Protein 4RQA (pdb70)

Structure (mmCIF, N/CA/C/O backbone):
data_4RQA
#
_entry.id   4RQA
#
_cell.length_a   66.158
_cell.length_b   71.919
_cell.length_c   103.036
_cell.angle_alpha   90.000
_cell.angle_beta   90.000
_cell.angle_gamma   90.000
#
_symmetry.space_group_name_H-M   'I 2 2 2'
#
loop_
_entity.id
_entity.type
_entity.pdbx_description
1 polymer 'Hypoxanthine phosphoribosyltransferase'
2 non-polymer GLYCEROL
3 non-polymer 'SODIUM ION'
4 non-polymer 'ACETATE ION'
5 non-polymer 'CHLORIDE ION'
6 water water
#
loop_
_atom_site.group_PDB
_atom_site.id
_atom_site.type_symbol
_atom_site.label_atom_id
_atom_site.label_alt_id
_atom_site.label_comp_id
_atom_site.label_asym_id
_atom_site.label_entity_id
_atom_site.label_seq_id
_atom_site.pdbx_PDB_ins_code
_atom_site.Cartn_x
_atom_site.Cartn_y
_atom_site.Cartn_z
_atom_site.occupancy
_atom_site.B_iso_or_equiv
_atom_site.auth_seq_id
_atom_site.auth_comp_id
_atom_site.auth_asym_id
_atom_site.auth_atom_id
_atom_site.pdbx_PDB_model_num
ATOM 9 N N . ASN A 1 5 ? 9.554 45.790 26.258 1.00 51.54 4 ASN A N 1
ATOM 10 C CA . ASN A 1 5 ? 9.832 46.479 27.513 1.00 51.54 4 ASN A CA 1
ATOM 11 C C . ASN A 1 5 ? 11.054 47.393 27.459 1.00 40.05 4 ASN A C 1
ATOM 12 O O . ASN A 1 5 ? 12.039 47.115 26.715 1.00 52.80 4 ASN A O 1
ATOM 17 N N . SER A 1 6 ? 11.009 48.489 28.211 0.50 26.84 5 SER A N 1
ATOM 18 C CA . SER A 1 6 ? 12.204 49.336 28.296 0.50 23.28 5 SER A CA 1
ATOM 19 C C . SER A 1 6 ? 13.354 48.590 28.870 0.50 28.60 5 SER A C 1
ATOM 20 O O . SER A 1 6 ? 14.507 48.831 28.439 0.50 29.86 5 SER A O 1
ATOM 23 N N . VAL A 1 7 ? 13.059 47.745 29.862 0.50 29.40 6 VAL A N 1
ATOM 24 C CA . VAL A 1 7 ? 14.055 46.879 30.501 0.50 30.74 6 VAL A CA 1
ATOM 25 C C . VAL A 1 7 ? 14.026 45.490 29.870 0.50 30.68 6 VAL A C 1
ATOM 26 O O . VAL A 1 7 ? 12.976 44.847 29.756 0.50 38.99 6 VAL A O 1
ATOM 38 N N . HIS A 1 9 ? 15.520 42.331 30.204 1.00 54.81 8 HIS A N 1
ATOM 39 C CA . HIS A 1 9 ? 15.128 41.164 31.062 1.00 44.82 8 HIS A CA 1
ATOM 40 C C . HIS A 1 9 ? 13.655 41.046 31.333 1.00 40.72 8 HIS A C 1
ATOM 41 O O . HIS A 1 9 ? 13.181 39.954 31.506 1.00 36.14 8 HIS A O 1
ATOM 48 N N . ASN A 1 10 ? 12.924 42.160 31.224 1.00 44.42 9 ASN A N 1
ATOM 49 C CA . ASN A 1 10 ? 11.482 42.153 31.320 1.00 49.02 9 ASN A CA 1
ATOM 50 C C . ASN A 1 10 ? 10.799 41.586 30.114 1.00 39.54 9 ASN A C 1
ATOM 51 O O . ASN A 1 10 ? 9.632 41.201 30.184 1.00 39.94 9 ASN A O 1
ATOM 56 N N . ASP A 1 11 ? 11.585 41.441 29.018 1.00 40.91 10 ASP A N 1
ATOM 57 C CA . ASP A 1 11 ? 11.085 40.734 27.868 1.00 43.70 10 ASP A CA 1
ATOM 58 C C . ASP A 1 11 ? 11.052 39.231 28.050 1.00 35.45 10 ASP A C 1
ATOM 59 O O . ASP A 1 11 ? 10.352 38.557 27.304 1.00 36.83 10 ASP A O 1
ATOM 64 N N . LEU A 1 12 ? 11.763 38.684 29.050 1.00 36.15 11 LEU A N 1
ATOM 65 C CA . LEU A 1 12 ? 11.819 37.239 29.214 1.00 27.55 11 LEU A CA 1
ATOM 66 C C . LEU A 1 12 ? 10.693 36.696 30.139 1.00 25.51 11 LEU A C 1
ATOM 67 O O . LEU A 1 12 ? 10.437 37.182 31.264 1.00 33.90 11 LEU A O 1
ATOM 72 N N . LYS A 1 13 ? 10.190 35.577 29.702 1.00 29.49 12 LYS A N 1
ATOM 73 C CA . LYS A 1 13 ? 9.230 34.834 30.459 1.00 34.28 12 LYS A CA 1
ATOM 74 C C . LYS A 1 13 ? 9.933 33.973 31.525 1.00 27.74 12 LYS A C 1
ATOM 75 O O . LYS A 1 13 ? 9.517 33.945 32.679 1.00 34.36 12 LYS A O 1
ATOM 81 N N . GLU A 1 14 ? 11.014 33.296 31.122 1.00 27.14 13 GLU A N 1
ATOM 82 C CA . GLU A 1 14 ? 11.742 32.401 31.974 1.00 28.18 13 GLU A CA 1
ATOM 83 C C . GLU A 1 14 ? 13.209 32.458 31.554 1.00 25.60 13 GLU A C 1
ATOM 84 O O . GLU A 1 14 ? 13.522 32.522 30.360 1.00 29.76 13 GLU A O 1
ATOM 90 N N . VAL A 1 15 ? 14.099 32.409 32.546 1.00 25.82 14 VAL A N 1
ATOM 91 C CA . VAL A 1 15 ? 15.537 32.218 32.280 1.00 24.33 14 VAL A CA 1
ATOM 92 C C . VAL A 1 15 ? 15.834 30.712 32.424 1.00 25.25 14 VAL A C 1
ATOM 93 O O . VAL A 1 15 ? 15.591 30.135 33.471 1.00 30.34 14 VAL A O 1
ATOM 97 N N . LEU A 1 16 ? 16.327 30.107 31.338 1.00 24.76 15 LEU A N 1
ATOM 98 C CA . LEU A 1 16 ? 16.657 28.672 31.250 1.00 24.83 15 LEU A CA 1
ATOM 99 C C . LEU A 1 16 ? 18.083 28.434 31.760 1.00 23.57 15 LEU A C 1
ATOM 100 O O . LEU A 1 16 ? 18.294 27.445 32.487 1.00 29.47 15 LEU A O 1
ATOM 105 N N . LEU A 1 17 ? 18.972 29.341 31.388 1.00 24.63 16 LEU A N 1
ATOM 106 C CA . LEU A 1 17 ? 20.362 29.275 31.849 1.00 25.70 16 LEU A CA 1
ATOM 107 C C . LEU A 1 17 ? 20.825 30.653 32.216 1.00 24.51 16 LEU A C 1
ATOM 108 O O . LEU A 1 17 ? 20.828 31.566 31.396 1.00 25.69 16 LEU A O 1
ATOM 113 N N . THR A 1 18 ? 21.222 30.803 33.481 1.00 26.22 17 THR A N 1
ATOM 114 C CA . THR A 1 18 ? 21.787 32.062 33.909 1.00 25.71 17 THR A CA 1
ATOM 115 C C . THR A 1 18 ? 23.239 32.201 33.374 1.00 23.61 17 THR A C 1
ATOM 116 O O . THR A 1 18 ? 23.822 31.235 32.871 1.00 22.70 17 THR A O 1
ATOM 120 N N . GLU A 1 19 ? 23.773 33.407 33.491 1.00 22.33 18 GLU A N 1
ATOM 121 C CA . GLU A 1 19 ? 25.184 33.604 33.140 1.00 23.62 18 GLU A CA 1
ATOM 122 C C . GLU A 1 19 ? 26.113 32.624 33.921 1.00 20.55 18 GLU A C 1
ATOM 123 O O . GLU A 1 19 ? 26.991 31.957 33.359 1.00 23.19 18 GLU A O 1
ATOM 129 N N . GLU A 1 20 ? 25.883 32.515 35.223 1.00 25.13 19 GLU A N 1
ATOM 130 C CA . GLU A 1 20 ? 26.639 31.564 36.068 1.00 26.05 19 GLU A CA 1
ATOM 131 C C . GLU A 1 20 ? 26.510 30.135 35.501 1.00 22.20 19 GLU A C 1
ATOM 132 O O . GLU A 1 20 ? 27.511 29.392 35.438 1.00 25.35 19 GLU A O 1
ATOM 138 N N . ASP A 1 21 ? 25.286 29.706 35.142 1.00 23.80 20 ASP A N 1
ATOM 139 C CA . ASP A 1 21 ? 25.088 28.383 34.591 1.00 24.61 20 ASP A CA 1
ATOM 140 C C . ASP A 1 21 ? 25.976 28.187 33.299 1.00 21.85 20 ASP A C 1
ATOM 141 O O . ASP A 1 21 ? 26.548 27.121 33.066 1.00 23.98 20 ASP A O 1
ATOM 146 N N . ILE A 1 22 ? 25.932 29.170 32.415 1.00 21.82 21 ILE A N 1
ATOM 147 C CA . ILE A 1 22 ? 26.648 29.096 31.112 1.00 20.33 21 ILE A CA 1
ATOM 148 C C . ILE A 1 22 ? 28.132 29.063 31.387 1.00 21.16 21 ILE A C 1
ATOM 149 O O . ILE A 1 22 ? 28.842 28.293 30.792 1.00 21.44 21 ILE A O 1
ATOM 154 N N . GLN A 1 23 ? 28.585 29.907 32.291 1.00 21.27 22 GLN A N 1
ATOM 155 C CA . GLN A 1 23 ? 30.037 29.930 32.599 1.00 21.90 22 GLN A CA 1
ATOM 156 C C . GLN A 1 23 ? 30.497 28.613 33.210 1.00 20.49 22 GLN A C 1
ATOM 157 O O . GLN A 1 23 ? 31.620 28.168 32.986 1.00 23.33 22 GLN A O 1
ATOM 163 N N . ASN A 1 24 ? 29.660 27.991 34.082 1.00 23.05 23 ASN A N 1
ATOM 164 C CA . ASN A 1 24 ? 29.944 26.684 34.631 1.00 26.43 23 ASN A CA 1
ATOM 165 C C . ASN A 1 24 ? 30.037 25.625 33.523 1.00 22.61 23 ASN A C 1
ATOM 166 O O . ASN A 1 24 ? 30.942 24.773 33.559 1.00 23.84 23 ASN A O 1
ATOM 171 N N . ILE A 1 25 ? 29.106 25.649 32.555 1.00 21.59 24 ILE A N 1
ATOM 172 C CA . ILE A 1 25 ? 29.171 24.750 31.445 1.00 23.93 24 ILE A CA 1
ATOM 173 C C . ILE A 1 25 ? 30.487 24.975 30.658 1.00 22.21 24 ILE A C 1
ATOM 174 O O . ILE A 1 25 ? 31.123 23.977 30.277 1.00 21.92 24 ILE A O 1
ATOM 179 N N . CYS A 1 26 ? 30.892 26.235 30.450 1.00 21.24 25 CYS A N 1
ATOM 180 C CA . CYS A 1 26 ? 32.122 26.481 29.704 1.00 20.83 25 CYS A CA 1
ATOM 181 C C . CYS A 1 26 ? 33.275 25.899 30.439 1.00 21.14 25 CYS A C 1
ATOM 182 O O . CYS A 1 26 ? 34.245 25.373 29.815 1.00 21.91 25 CYS A O 1
ATOM 185 N N . LYS A 1 27 ? 33.291 26.084 31.768 1.00 20.81 26 LYS A N 1
ATOM 186 C CA . LYS A 1 27 ? 34.424 25.536 32.547 1.00 22.61 26 LYS A CA 1
ATOM 187 C C . LYS A 1 27 ? 34.491 24.041 32.497 1.00 22.42 26 LYS A C 1
ATOM 188 O O . LYS A 1 27 ? 35.582 23.442 32.378 1.00 24.04 26 LYS A O 1
ATOM 194 N N . GLU A 1 28 ? 33.353 23.361 32.644 1.00 24.01 27 GLU A N 1
ATOM 195 C CA . GLU A 1 28 ? 33.283 21.905 32.633 1.00 24.61 27 GLU A CA 1
ATOM 196 C C . GLU A 1 28 ? 33.610 21.356 31.248 1.00 24.59 27 GLU A C 1
ATOM 197 O O . GLU A 1 28 ? 34.488 20.408 31.123 1.00 25.64 27 GLU A O 1
ATOM 203 N N . LEU A 1 29 ? 33.005 21.904 30.190 1.00 23.78 28 LEU A N 1
ATOM 204 C CA . LEU A 1 29 ? 33.342 21.419 28.838 1.00 23.53 28 LEU A CA 1
ATOM 205 C C . LEU A 1 29 ? 34.823 21.740 28.520 1.00 19.62 28 LEU A C 1
ATOM 206 O O . LEU A 1 29 ? 35.504 20.933 27.927 1.00 20.68 28 LEU A O 1
ATOM 211 N N . GLY A 1 30 ? 35.273 22.931 28.914 1.00 19.84 29 GLY A N 1
ATOM 212 C CA . GLY A 1 30 ? 36.658 23.366 28.668 1.00 20.29 29 GLY A CA 1
ATOM 213 C C . GLY A 1 30 ? 37.652 22.400 29.329 1.00 21.25 29 GLY A C 1
ATOM 214 O O . GLY A 1 30 ? 38.663 22.027 28.705 1.00 21.73 29 GLY A O 1
ATOM 215 N N . ALA A 1 31 ? 37.392 21.979 30.571 1.00 22.80 30 ALA A N 1
ATOM 216 C CA . ALA A 1 31 ? 38.259 21.005 31.181 1.00 24.63 30 ALA A CA 1
ATOM 217 C C . ALA A 1 31 ? 38.314 19.688 30.439 1.00 23.50 30 ALA A C 1
ATOM 218 O O . ALA A 1 31 ? 39.409 19.077 30.291 1.00 24.52 30 ALA A O 1
ATOM 220 N N . GLN A 1 32 ? 37.170 19.184 30.009 1.00 22.44 31 GLN A N 1
ATOM 221 C CA . GLN A 1 32 ? 37.124 17.969 29.208 1.00 22.80 31 GLN A CA 1
ATOM 222 C C . GLN A 1 32 ? 37.858 18.102 27.871 1.00 21.46 31 GLN A C 1
ATOM 223 O O . GLN A 1 32 ? 38.629 17.206 27.463 1.00 23.35 31 GLN A O 1
ATOM 229 N N . LEU A 1 33 ? 37.631 19.251 27.210 1.00 22.68 32 LEU A N 1
ATOM 230 C CA . LEU A 1 33 ? 38.243 19.489 25.914 1.00 22.91 32 LEU A CA 1
ATOM 231 C C . LEU A 1 33 ? 39.786 19.585 26.095 1.00 21.12 32 LEU A C 1
ATOM 232 O O . LEU A 1 33 ? 40.525 19.194 25.193 1.00 21.46 32 LEU A O 1
ATOM 237 N N . THR A 1 34 ? 40.193 20.186 27.191 1.00 20.72 33 THR A N 1
ATOM 238 C CA . THR A 1 34 ? 41.627 20.281 27.525 1.00 20.10 33 THR A CA 1
ATOM 239 C C . THR A 1 34 ? 42.186 18.870 27.610 1.00 23.28 33 THR A C 1
ATOM 240 O O . THR A 1 34 ? 43.271 18.557 27.007 1.00 22.58 33 THR A O 1
ATOM 244 N N . LYS A 1 35 ? 41.505 17.994 28.328 1.00 22.28 34 LYS A N 1
ATOM 245 C CA . LYS A 1 35 ? 41.952 16.617 28.398 1.00 22.48 34 LYS A CA 1
ATOM 246 C C . LYS A 1 35 ? 42.078 15.955 27.015 1.00 22.64 34 LYS A C 1
ATOM 247 O O . LYS A 1 35 ? 43.092 15.241 26.709 1.00 24.99 34 LYS A O 1
ATOM 253 N N . ASP A 1 36 ? 41.029 16.122 26.205 1.00 23.30 35 ASP A N 1
ATOM 254 C CA . ASP A 1 36 ? 40.959 15.378 24.994 1.00 24.28 35 ASP A CA 1
ATOM 255 C C . ASP A 1 36 ? 41.906 15.892 23.887 1.00 22.72 35 ASP A C 1
ATOM 256 O O . ASP A 1 36 ? 42.318 15.104 22.991 1.00 24.75 35 ASP A O 1
ATOM 261 N N . TYR A 1 37 ? 42.245 17.187 23.925 1.00 21.03 36 TYR A N 1
ATOM 262 C CA . TYR A 1 37 ? 42.964 17.817 22.799 1.00 22.10 36 TYR A CA 1
ATOM 263 C C . TYR A 1 37 ? 44.376 18.312 23.238 1.00 21.14 36 TYR A C 1
ATOM 264 O O . TYR A 1 37 ? 45.135 18.874 22.407 1.00 22.46 36 TYR A O 1
ATOM 273 N N . GLN A 1 38 ? 44.731 18.056 24.490 1.00 21.92 37 GLN A N 1
ATOM 274 C CA . GLN A 1 38 ? 46.056 18.489 24.928 1.00 22.77 37 GLN A CA 1
ATOM 275 C C . GLN A 1 38 ? 47.178 17.916 24.056 1.00 22.54 37 GLN A C 1
ATOM 276 O O . GLN A 1 38 ? 47.226 16.729 23.782 1.00 23.00 37 GLN A O 1
ATOM 282 N N . GLY A 1 39 ? 47.997 18.851 23.593 1.00 23.49 38 GLY A N 1
ATOM 283 C CA . GLY A 1 39 ? 49.118 18.526 22.747 1.00 25.61 38 GLY A CA 1
ATOM 284 C C . GLY A 1 39 ? 48.796 18.372 21.269 1.00 22.40 38 GLY A C 1
ATOM 285 O O . GLY A 1 39 ? 49.730 18.205 20.458 1.00 31.22 38 GLY A O 1
ATOM 286 N N . LYS A 1 40 ? 47.486 18.408 20.907 1.00 23.63 39 LYS A N 1
ATOM 287 C CA . LYS A 1 40 ? 47.041 18.199 19.510 1.00 22.34 39 LYS A CA 1
ATOM 288 C C . LYS A 1 40 ? 46.938 19.536 18.791 1.00 22.82 39 LYS A C 1
ATOM 289 O O . LYS A 1 40 ? 46.756 20.583 19.427 1.00 22.52 39 LYS A O 1
ATOM 295 N N . PRO A 1 41 ? 47.003 19.510 17.445 1.00 22.87 40 PRO A N 1
ATOM 296 C CA . PRO A 1 41 ? 46.892 20.724 16.593 1.00 23.04 40 PRO A CA 1
ATOM 297 C C . PRO A 1 41 ? 45.382 21.067 16.456 1.00 24.04 40 PRO A C 1
ATOM 298 O O . PRO A 1 41 ? 44.787 20.893 15.388 1.00 23.47 40 PRO A O 1
ATOM 302 N N . LEU A 1 42 ? 44.853 21.650 17.509 1.00 19.72 41 LEU A N 1
ATOM 303 C CA . LEU A 1 42 ? 43.398 21.928 17.621 1.00 20.12 41 LEU A CA 1
ATOM 304 C C . LEU A 1 42 ? 43.114 23.258 16.904 1.00 20.71 41 LEU A C 1
ATOM 305 O O . LEU A 1 42 ? 43.749 24.286 17.152 1.00 20.04 41 LEU A O 1
ATOM 310 N N . VAL A 1 43 ? 42.086 23.208 16.043 1.00 20.32 42 VAL A N 1
ATOM 311 C CA . VAL A 1 43 ? 41.467 24.366 15.432 1.00 20.67 42 VAL A CA 1
ATOM 312 C C . VAL A 1 43 ? 39.999 24.397 15.856 1.00 18.75 42 VAL A C 1
ATOM 313 O O . VAL A 1 43 ? 39.290 23.418 15.629 1.00 20.88 42 VAL A O 1
ATOM 317 N N . CYS A 1 44 ? 39.613 25.503 16.483 1.00 18.52 43 CYS A N 1
ATOM 318 C CA . CYS A 1 44 ? 38.215 25.715 16.846 1.00 17.65 43 CYS A CA 1
ATOM 319 C C . CYS A 1 44 ? 37.549 26.600 15.794 1.00 18.85 43 CYS A C 1
ATOM 320 O O . CYS A 1 44 ? 37.978 27.686 15.538 1.00 19.23 43 CYS A O 1
ATOM 323 N N . VAL A 1 45 ? 36.428 26.057 15.251 1.00 18.29 44 VAL A N 1
ATOM 324 C CA . VAL A 1 45 ? 35.752 26.719 14.156 1.00 18.21 44 VAL A CA 1
ATOM 325 C C . VAL A 1 45 ? 34.3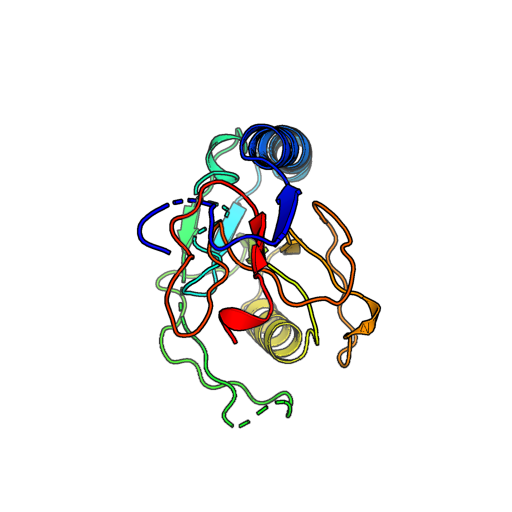52 27.134 14.594 1.00 18.99 44 VAL A C 1
ATOM 326 O O . VAL A 1 45 ? 33.573 26.273 15.065 1.00 20.20 44 VAL A O 1
ATOM 330 N N . GLY A 1 46 ? 34.065 28.422 14.453 1.00 19.59 45 GLY A N 1
ATOM 331 C CA . GLY A 1 46 ? 32.707 28.880 14.723 1.00 18.66 45 GLY A CA 1
ATOM 332 C C . GLY A 1 46 ? 31.941 29.178 13.444 1.00 19.85 45 GLY A C 1
ATOM 333 O O . GLY A 1 46 ? 32.463 29.782 12.529 1.00 22.61 45 GLY A O 1
ATOM 334 N N . ILE A 1 47 ? 30.646 28.919 13.474 1.00 23.19 46 ILE A N 1
ATOM 335 C CA . ILE A 1 47 ? 29.787 29.285 12.349 1.00 27.52 46 ILE A CA 1
ATOM 336 C C . ILE A 1 47 ? 29.069 30.560 12.751 1.00 21.03 46 ILE A C 1
ATOM 337 O O . ILE A 1 47 ? 28.361 30.599 13.803 1.00 23.78 46 ILE A O 1
ATOM 342 N N . LEU A 1 48 ? 29.228 31.594 11.979 1.00 22.63 47 LEU A N 1
ATOM 343 C CA . LEU A 1 48 ? 28.720 32.892 12.304 1.00 21.87 47 LEU A CA 1
ATOM 344 C C . LEU A 1 48 ? 27.194 32.876 12.165 1.00 20.18 47 LEU A C 1
ATOM 345 O O . LEU A 1 48 ? 26.667 32.095 11.358 1.00 24.09 47 LEU A O 1
ATOM 350 N N . LYS A 1 49 ? 26.483 33.733 12.911 1.00 21.45 48 LYS A N 1
ATOM 351 C CA . LYS A 1 49 ? 26.970 34.705 13.835 1.00 21.08 48 LYS A CA 1
ATOM 352 C C . LYS A 1 49 ? 26.935 34.247 15.272 1.00 20.80 48 LYS A C 1
ATOM 353 O O . LYS A 1 49 ? 27.828 34.617 16.084 1.00 22.87 48 LYS A O 1
ATOM 359 N N . GLY A 1 50 ? 25.923 33.503 15.640 1.00 23.19 49 GLY A N 1
ATOM 360 C CA . GLY A 1 50 ? 25.584 33.369 17.085 1.00 26.55 49 GLY A CA 1
ATOM 361 C C . GLY A 1 50 ? 26.585 32.547 17.856 1.00 23.85 49 GLY A C 1
ATOM 362 O O . GLY A 1 50 ? 26.770 32.75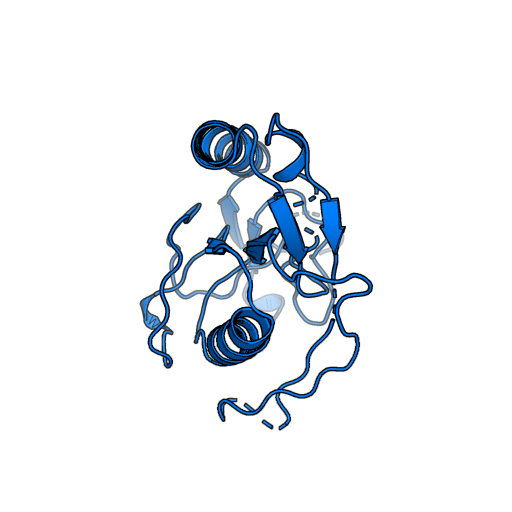7 19.065 1.00 25.27 49 GLY A O 1
ATOM 363 N N . SER A 1 51 ? 27.227 31.601 17.164 1.00 22.39 50 SER A N 1
ATOM 364 C CA . SER A 1 51 ? 28.152 30.741 17.890 1.00 22.39 50 SER A CA 1
ATOM 365 C C . SER A 1 51 ? 29.385 31.474 18.439 1.00 18.69 50 SER A C 1
ATOM 366 O O . SER A 1 51 ? 30.056 30.876 19.333 1.00 19.91 50 SER A O 1
ATOM 369 N N . ALA A 1 52 ? 29.663 32.689 17.992 1.00 18.07 51 ALA A N 1
ATOM 370 C CA . ALA A 1 52 ? 30.833 33.421 18.471 1.00 18.47 51 ALA A CA 1
ATOM 371 C C . ALA A 1 52 ? 30.784 33.696 19.949 1.00 20.20 51 ALA A C 1
ATOM 372 O O . ALA A 1 52 ? 31.831 33.691 20.580 1.00 21.95 51 ALA A O 1
ATOM 387 N N . PHE A 1 54 ? 29.368 31.891 22.560 1.00 17.35 53 PHE A N 1
ATOM 388 C CA . PHE A 1 54 ? 29.764 30.641 23.219 1.00 16.97 53 PHE A CA 1
ATOM 389 C C . PHE A 1 54 ? 31.240 30.308 22.944 1.00 16.60 53 PHE A C 1
ATOM 390 O O . PHE A 1 54 ? 31.968 29.963 23.881 1.00 18.16 53 PHE A O 1
ATOM 406 N N . SER A 1 56 ? 33.806 32.044 22.216 1.00 17.21 55 SER A N 1
ATOM 407 C CA A SER A 1 56 ? 34.728 32.976 22.882 0.80 17.28 55 SER A CA 1
ATOM 408 C CA B SER A 1 56 ? 34.716 32.998 22.884 0.20 16.96 55 SER A CA 1
ATOM 409 C C . SER A 1 56 ? 34.902 32.609 24.340 1.00 18.66 55 SER A C 1
ATOM 410 O O . SER A 1 56 ? 36.021 32.607 24.854 1.00 21.23 55 SER A O 1
ATOM 415 N N . ASP A 1 57 ? 33.818 32.244 25.026 1.00 18.75 56 ASP A N 1
ATOM 416 C CA . ASP A 1 57 ? 33.900 31.880 26.420 1.00 17.97 56 ASP A CA 1
ATOM 417 C C . ASP A 1 57 ? 34.480 30.454 26.627 1.00 17.59 56 ASP A C 1
ATOM 418 O O . ASP A 1 57 ? 35.089 30.153 27.642 1.00 21.78 56 ASP A O 1
ATOM 423 N N . LEU A 1 58 ? 34.161 29.563 25.691 1.00 17.27 57 LEU A N 1
ATOM 424 C CA . LEU A 1 58 ? 34.621 28.204 25.757 1.00 18.44 57 LEU A CA 1
ATOM 425 C C . LEU A 1 58 ? 36.144 28.166 25.590 1.00 17.90 57 LEU A C 1
ATOM 426 O O . LEU A 1 58 ? 36.804 27.448 26.359 1.00 18.73 57 LEU A O 1
ATOM 431 N N . ILE A 1 59 ? 36.685 28.865 24.633 1.00 17.68 58 ILE A N 1
ATOM 432 C CA . ILE A 1 59 ? 38.139 28.731 24.374 1.00 18.27 58 ILE A CA 1
ATOM 433 C C . ILE A 1 59 ? 38.948 29.279 25.511 1.00 19.73 58 ILE A C 1
ATOM 434 O O . ILE A 1 59 ? 40.107 28.824 25.733 1.00 18.55 58 ILE A O 1
ATOM 439 N N . LYS A 1 60 ? 38.391 30.183 26.307 1.00 18.60 59 LYS A N 1
ATOM 440 C CA . LYS A 1 60 ? 39.077 30.662 27.532 1.00 18.77 59 LYS A CA 1
ATOM 441 C C . LYS A 1 60 ? 39.468 29.524 28.446 1.00 19.38 59 LYS A C 1
ATOM 442 O O . LYS A 1 60 ? 40.414 29.654 29.243 1.00 21.78 59 LYS A O 1
ATOM 448 N N . ARG A 1 61 ? 38.664 28.462 28.398 1.00 19.10 60 ARG A N 1
ATOM 449 C CA . ARG A 1 61 ? 38.788 27.376 29.323 1.00 19.91 60 ARG A CA 1
ATOM 450 C C . ARG A 1 61 ? 39.422 26.134 28.685 1.00 20.63 60 ARG A C 1
ATOM 451 O O . ARG A 1 61 ? 39.418 25.053 29.285 1.00 21.41 60 ARG A O 1
ATOM 459 N N . ILE A 1 62 ? 39.880 26.268 27.417 1.00 20.08 61 ILE A N 1
ATOM 460 C CA . ILE A 1 62 ? 40.586 25.157 26.796 1.00 18.66 61 ILE A CA 1
ATOM 461 C C . ILE A 1 62 ? 42.097 25.482 26.979 1.00 19.60 61 ILE A C 1
ATOM 462 O O . ILE A 1 62 ? 42.616 26.432 26.392 1.00 20.29 61 ILE A O 1
ATOM 467 N N . ASP A 1 63 ? 42.725 24.748 27.880 1.00 21.38 62 ASP A N 1
ATOM 468 C CA . ASP A 1 63 ? 44.071 25.079 28.341 1.00 21.57 62 ASP A CA 1
ATOM 469 C C . ASP A 1 63 ? 45.138 24.308 27.612 1.00 22.08 62 ASP A C 1
ATOM 470 O O . ASP A 1 63 ? 45.922 23.605 28.213 1.00 27.01 62 ASP A O 1
ATOM 475 N N . THR A 1 64 ? 45.113 24.468 26.301 1.00 21.93 63 THR A N 1
ATOM 476 C CA . THR A 1 64 ? 46.074 23.884 25.386 1.00 23.60 63 THR A CA 1
ATOM 477 C C . THR A 1 64 ? 46.138 24.810 24.195 1.00 23.18 63 THR A C 1
ATOM 478 O O . THR A 1 64 ? 45.228 25.611 23.943 1.00 25.40 63 THR A O 1
ATOM 482 N N . HIS A 1 65 ? 47.207 24.689 23.419 1.00 23.15 64 HIS 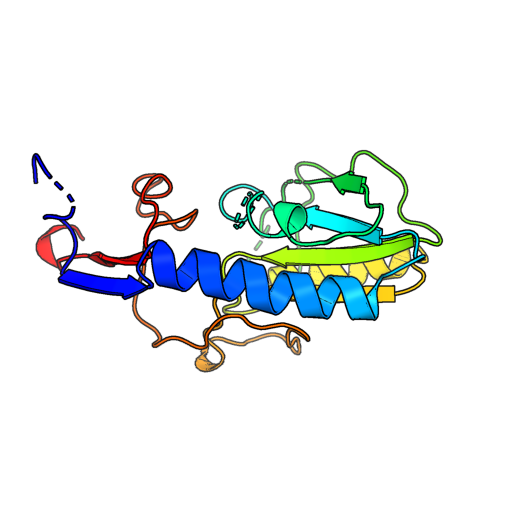A N 1
ATOM 483 C CA . HIS A 1 65 ? 47.316 25.562 22.252 1.00 23.27 64 HIS A CA 1
ATOM 484 C C . HIS A 1 65 ? 46.276 25.243 21.211 1.00 24.02 64 HIS A C 1
ATOM 485 O O . HIS A 1 65 ? 45.965 24.083 20.978 1.00 26.44 64 HIS A O 1
ATOM 492 N N . LEU A 1 66 ? 45.704 26.296 20.670 1.00 19.46 65 LEU A N 1
ATOM 493 C CA . LEU A 1 66 ? 44.711 26.137 19.615 1.00 19.37 65 LEU A CA 1
ATOM 494 C C . LEU A 1 66 ? 44.713 27.335 18.740 1.00 20.50 65 LEU A C 1
ATOM 495 O O . LEU A 1 66 ? 45.120 28.397 19.207 1.00 19.06 65 LEU A O 1
ATOM 500 N N . SER A 1 67 ? 44.226 27.171 17.476 1.00 18.95 66 SER A N 1
ATOM 501 C CA . SER A 1 67 ? 43.908 28.327 16.656 1.00 19.19 66 SER A CA 1
ATOM 502 C C . SER A 1 67 ? 42.377 28.417 16.496 1.00 16.96 66 SER A C 1
ATOM 503 O O . SER A 1 67 ? 41.696 27.433 16.745 1.00 18.52 66 SER A O 1
ATOM 506 N N . ILE A 1 68 ? 41.929 29.542 15.937 1.00 17.43 67 ILE A N 1
ATOM 507 C CA . ILE A 1 68 ? 40.483 29.716 15.698 1.00 17.73 67 ILE A CA 1
ATOM 508 C C . ILE A 1 68 ? 40.259 30.056 14.209 1.00 17.59 67 ILE A C 1
ATOM 509 O O . ILE A 1 68 ? 41.107 30.620 13.515 1.00 19.70 67 ILE A O 1
ATOM 514 N N . ASP A 1 69 ? 39.020 29.790 13.811 1.00 17.70 68 ASP A N 1
ATOM 515 C CA . ASP A 1 69 ? 38.598 30.224 12.500 1.00 19.52 68 ASP A CA 1
ATOM 516 C C . ASP A 1 69 ? 37.065 30.285 12.478 1.00 20.02 68 ASP A C 1
ATOM 517 O O . ASP A 1 69 ? 36.432 29.854 13.434 1.00 19.75 68 ASP A O 1
ATOM 522 N N . PHE A 1 70 ? 36.547 30.878 11.435 1.00 19.93 69 PHE A N 1
ATOM 523 C CA . PHE A 1 70 ? 35.112 31.129 11.300 1.00 19.81 69 PHE A CA 1
ATOM 524 C C . PHE A 1 70 ? 34.629 30.778 9.915 1.00 21.96 69 PHE A C 1
ATOM 525 O O . PHE A 1 70 ? 35.365 30.959 8.942 1.00 22.54 69 PHE A O 1
ATOM 541 N N . ASP A 1 72 ? 30.924 31.353 7.376 1.00 23.80 71 ASP A N 1
ATOM 542 C CA . ASP A 1 72 ? 29.559 31.899 7.195 1.00 27.48 71 ASP A CA 1
ATOM 543 C C . ASP A 1 72 ? 28.957 31.089 6.080 1.00 28.20 71 ASP A C 1
ATOM 544 O O . ASP A 1 72 ? 29.553 30.969 4.999 1.00 26.73 71 ASP A O 1
ATOM 549 N N . VAL A 1 73 ? 27.817 30.467 6.358 1.00 29.99 72 VAL A N 1
ATOM 550 C CA . VAL A 1 73 ? 27.152 29.624 5.386 1.00 30.41 72 VAL A CA 1
ATOM 551 C C . VAL A 1 73 ? 25.631 29.921 5.340 1.00 39.35 72 VAL A C 1
ATOM 552 O O . VAL A 1 73 ? 25.072 30.350 6.326 1.00 138.71 72 VAL A O 1
ATOM 556 N N . SER A 1 74 ? 25.056 29.677 4.149 1.00 41.86 73 SER A N 1
ATOM 557 C CA . SER A 1 74 ? 23.558 29.798 3.906 1.00 49.60 73 SER A CA 1
ATOM 558 C C . SER A 1 74 ? 23.036 28.508 3.288 1.00 55.32 73 SER A C 1
ATOM 559 O O . SER A 1 74 ? 23.633 27.970 2.381 1.00 38.73 73 SER A O 1
ATOM 562 N N . SER A 1 75 ? 21.911 28.038 3.801 1.00 64.55 74 SER A N 1
ATOM 563 C CA . SER A 1 75 ? 21.106 27.030 3.078 1.00 63.37 74 SER A CA 1
ATOM 564 C C . SER A 1 75 ? 20.696 27.620 1.716 1.00 85.23 74 SER A C 1
ATOM 565 O O . SER A 1 75 ? 20.209 28.792 1.676 1.00 127.15 74 SER A O 1
ATOM 568 N N . TYR A 1 76 ? 20.896 26.867 0.609 1.00 82.77 75 TYR A N 1
ATOM 569 C CA . TYR A 1 76 ? 20.289 27.274 -0.753 1.00 65.49 75 TYR A CA 1
ATOM 570 C C . TYR A 1 76 ? 18.756 27.319 -0.694 1.00 66.20 75 TYR A C 1
ATOM 571 O O . TYR A 1 76 ? 18.124 26.334 -0.282 1.00 96.98 75 TYR A O 1
ATOM 580 N N . SER A 1 82 ? 15.396 22.704 4.710 1.00 98.15 81 SER A N 1
ATOM 581 C CA . SER A 1 82 ? 16.845 22.454 4.637 1.00 62.04 81 SER A CA 1
ATOM 582 C C . SER A 1 82 ? 17.129 21.241 3.745 1.00 55.95 81 SER A C 1
ATOM 583 O O . SER A 1 82 ? 16.613 20.171 3.984 1.00 67.26 81 SER A O 1
ATOM 586 N N . THR A 1 83 ? 18.004 21.381 2.750 1.00 62.77 82 THR A N 1
ATOM 587 C CA . THR A 1 83 ? 18.103 20.352 1.704 1.00 63.39 82 THR A CA 1
ATOM 588 C C . THR A 1 83 ? 19.451 19.601 1.675 1.00 64.98 82 THR A C 1
ATOM 589 O O . THR A 1 83 ? 19.680 18.806 0.747 1.00 86.12 82 THR A O 1
ATOM 593 N N . GLY A 1 84 ? 20.349 19.923 2.623 1.00 54.75 83 GLY A N 1
ATOM 594 C CA . GLY A 1 84 ? 21.692 19.318 2.726 1.00 67.42 83 GLY A CA 1
ATOM 595 C C . GLY A 1 84 ? 22.694 20.139 1.911 1.00 47.96 83 GLY A C 1
ATOM 596 O O . GLY A 1 84 ? 23.926 20.023 2.112 1.00 43.48 83 GLY A O 1
ATOM 597 N N . GLU A 1 85 ? 22.201 20.946 0.962 1.00 36.29 84 GLU A N 1
ATOM 598 C CA . GLU A 1 85 ? 23.119 21.727 0.114 1.00 32.44 84 GLU A CA 1
ATOM 599 C C . GLU A 1 85 ? 23.402 23.092 0.733 1.00 38.59 84 GLU A C 1
ATOM 600 O O . GLU A 1 85 ? 22.496 23.887 0.961 1.00 40.75 84 GLU A O 1
ATOM 606 N N . VAL A 1 86 ? 24.662 23.417 0.953 1.00 35.11 85 VAL A N 1
ATOM 607 C CA . VAL A 1 86 ? 24.992 24.558 1.729 1.00 36.19 85 VAL A CA 1
ATOM 608 C C . VAL A 1 86 ? 25.908 25.477 0.885 1.00 32.50 85 VAL A C 1
ATOM 609 O O . VAL A 1 86 ? 26.958 25.011 0.400 1.00 34.07 85 VAL A O 1
ATOM 613 N N . GLN A 1 87 ? 25.678 26.687 0.798 1.00 27.40 86 GLN A N 1
ATOM 614 C CA . GLN A 1 87 ? 26.466 27.761 0.172 1.00 28.81 86 GLN A CA 1
ATOM 615 C C . GLN A 1 87 ? 27.489 28.390 1.137 1.00 27.67 86 GLN A C 1
ATOM 616 O O . GLN A 1 87 ? 27.155 28.842 2.244 1.00 32.21 86 GLN A O 1
ATOM 622 N N . ILE A 1 88 ? 28.766 28.382 0.706 1.00 24.25 87 ILE A N 1
ATOM 623 C CA A ILE A 1 88 ? 29.855 28.927 1.544 0.60 23.07 87 ILE A CA 1
ATOM 624 C CA B ILE A 1 88 ? 29.869 28.928 1.532 0.40 23.64 87 ILE A CA 1
ATOM 625 C C . ILE A 1 88 ? 30.020 30.411 1.256 1.00 24.87 87 ILE A C 1
ATOM 626 O O . ILE A 1 88 ? 30.483 30.780 0.175 1.00 26.75 87 ILE A O 1
ATOM 635 N N . ILE A 1 89 ? 29.515 31.257 2.172 1.00 27.29 88 ILE A N 1
ATOM 636 C CA . ILE A 1 89 ? 29.627 32.692 2.029 1.00 31.36 88 ILE A CA 1
ATOM 637 C C . ILE A 1 89 ? 31.016 33.148 2.510 1.00 28.41 88 ILE A C 1
ATOM 638 O O . ILE A 1 89 ? 31.607 34.007 1.884 1.00 32.96 88 ILE A O 1
ATOM 643 N N . LYS A 1 90 ? 31.502 32.611 3.615 1.00 25.61 89 LYS A N 1
ATOM 644 C CA . LYS A 1 90 ? 32.923 32.821 4.006 1.00 25.15 89 LYS A CA 1
ATOM 645 C C . LYS A 1 90 ? 33.467 31.477 4.411 1.00 24.71 89 LYS A C 1
ATOM 646 O O . LYS A 1 90 ? 32.948 30.823 5.328 1.00 23.53 89 LYS A O 1
ATOM 652 N N . ASP A 1 91 ? 34.538 31.078 3.711 1.00 21.83 90 ASP A N 1
ATOM 653 C CA . ASP A 1 91 ? 35.211 29.852 4.020 1.00 20.17 90 ASP A CA 1
ATOM 654 C C . ASP A 1 91 ? 36.201 30.100 5.148 1.00 21.71 90 ASP A C 1
ATOM 655 O O . ASP A 1 91 ? 36.501 31.223 5.502 1.00 21.95 90 ASP A O 1
ATOM 660 N N . LEU A 1 92 ? 36.753 28.997 5.652 1.00 20.34 91 LEU A N 1
ATOM 661 C CA . LEU A 1 92 ? 37.878 29.088 6.614 1.00 21.78 91 LEU A CA 1
ATOM 662 C C . LEU A 1 92 ? 39.010 29.898 5.959 1.00 23.62 91 LEU A C 1
ATOM 663 O O . LEU A 1 92 ? 39.246 29.785 4.766 1.00 23.62 91 LEU A O 1
ATOM 668 N N . GLY A 1 93 ? 39.684 30.729 6.758 1.00 25.02 92 GLY A N 1
ATOM 669 C CA . GLY A 1 93 ? 40.797 31.494 6.284 1.00 27.99 92 GLY A CA 1
ATOM 670 C C . GLY A 1 93 ? 42.117 30.739 6.255 1.00 29.25 92 GLY A C 1
ATOM 671 O O . GLY A 1 93 ? 43.123 31.260 5.629 1.00 32.28 92 GLY A O 1
ATOM 672 N N . SER A 1 94 ? 42.162 29.598 6.936 1.00 27.23 93 SER A N 1
ATOM 673 C CA . SER A 1 94 ? 43.392 28.808 7.041 1.00 29.52 93 SER A CA 1
ATOM 674 C C . SER A 1 94 ? 43.130 27.323 6.799 1.00 27.41 93 SER A C 1
ATOM 675 O O . SER A 1 94 ? 42.015 26.860 6.946 1.00 25.57 93 SER A O 1
ATOM 678 N N . SER A 1 95 ? 44.209 26.605 6.436 1.00 28.23 94 SER A N 1
ATOM 679 C CA . SER A 1 95 ? 44.214 25.183 6.125 1.00 27.80 94 SER A CA 1
ATOM 680 C C . SER A 1 95 ? 43.927 24.366 7.374 1.00 24.77 94 SER A C 1
ATOM 681 O O . SER A 1 95 ? 44.255 24.765 8.486 1.00 31.24 94 SER A O 1
ATOM 684 N N . ILE A 1 96 ? 43.162 23.296 7.198 1.00 24.58 95 ILE A N 1
ATOM 685 C CA . ILE A 1 96 ? 42.859 22.344 8.287 1.00 24.64 95 ILE A CA 1
ATOM 686 C C . ILE A 1 96 ? 43.404 20.944 8.041 1.00 25.66 95 ILE A C 1
ATOM 687 O O . ILE A 1 96 ? 43.152 20.027 8.825 1.00 25.69 95 ILE A O 1
ATOM 692 N N . GLU A 1 97 ? 44.135 20.739 6.943 1.00 28.62 96 GLU A N 1
ATOM 693 C CA . GLU A 1 97 ? 44.767 19.445 6.703 1.00 28.05 96 GLU A CA 1
ATOM 694 C C . GLU A 1 97 ? 45.627 19.091 7.905 1.00 30.04 96 GLU A C 1
ATOM 695 O O . GLU A 1 97 ? 46.422 19.911 8.392 1.00 30.56 96 GLU A O 1
ATOM 701 N N . ASN A 1 98 ? 45.485 17.857 8.367 1.00 29.82 97 ASN A N 1
ATOM 702 C CA . ASN A 1 98 ? 46.314 17.387 9.479 1.00 33.30 97 ASN A CA 1
ATOM 703 C C . ASN A 1 98 ? 46.064 18.094 10.786 1.00 31.89 97 ASN A C 1
ATOM 704 O O . ASN A 1 98 ? 46.884 18.047 11.661 1.00 45.25 97 ASN A O 1
ATOM 709 N N . LYS A 1 99 ? 44.900 18.708 10.925 1.00 25.24 98 LYS A N 1
ATOM 710 C CA . LYS A 1 99 ? 44.527 19.395 12.154 1.00 26.49 98 LYS A CA 1
ATOM 711 C C . LYS A 1 99 ? 43.363 18.634 12.817 1.00 24.64 98 LYS A C 1
ATOM 712 O O . LYS A 1 99 ? 42.600 17.917 12.132 1.00 24.83 98 LYS A O 1
ATOM 718 N N . ASP A 1 100 ? 43.260 18.767 14.136 1.00 21.76 99 ASP A N 1
ATOM 719 C CA . ASP A 1 100 ? 42.107 18.277 14.902 1.00 22.89 99 ASP A CA 1
ATOM 720 C C . ASP A 1 100 ? 41.100 19.401 15.034 1.00 21.68 99 ASP A C 1
ATOM 721 O O . ASP A 1 100 ? 41.342 20.368 15.659 1.00 23.09 99 ASP A O 1
ATOM 726 N N . VAL A 1 101 ? 39.963 19.252 14.371 1.00 22.49 100 VAL A N 1
ATOM 727 C CA . VAL A 1 101 ? 38.968 20.355 14.263 1.00 22.35 100 VAL A CA 1
ATOM 728 C C . VAL A 1 101 ? 37.819 20.144 15.217 1.00 20.85 100 VAL A C 1
ATOM 729 O O . VAL A 1 101 ? 37.246 19.047 15.284 1.00 21.40 100 VAL A O 1
ATOM 733 N N . LEU A 1 102 ? 37.476 21.209 15.925 1.00 20.26 101 LEU A N 1
ATOM 734 C CA . LEU A 1 102 ? 36.291 21.224 16.792 1.00 21.35 101 LEU A CA 1
ATOM 735 C C . LEU A 1 102 ? 35.372 22.327 16.246 1.00 20.92 101 LEU A C 1
ATOM 736 O O . LEU A 1 102 ? 35.734 23.499 16.257 1.00 20.91 101 LEU A O 1
ATOM 741 N N . ILE A 1 103 ? 34.151 21.951 15.808 1.00 19.77 102 ILE A N 1
ATOM 742 C CA . ILE A 1 103 ? 33.196 22.961 15.401 1.00 21.08 102 ILE A CA 1
ATOM 743 C C . ILE A 1 103 ? 32.386 23.303 16.672 1.00 21.08 102 ILE A C 1
ATOM 744 O O . ILE A 1 103 ? 31.852 22.412 17.342 1.00 22.58 102 ILE A O 1
ATOM 749 N N . ILE A 1 104 ? 32.258 24.585 16.954 1.00 20.31 103 ILE A N 1
ATOM 750 C CA . ILE A 1 104 ? 31.636 25.070 18.146 1.00 20.21 103 ILE A CA 1
ATOM 751 C C . ILE A 1 104 ? 30.331 25.769 17.743 1.00 23.30 103 ILE A C 1
ATOM 752 O O . ILE A 1 104 ? 30.322 26.734 16.980 1.00 25.04 103 ILE A O 1
ATOM 757 N N . GLU A 1 105 ? 29.203 25.178 18.214 1.00 21.02 104 GLU A N 1
ATOM 758 C CA . GLU A 1 105 ? 27.862 25.635 17.920 1.00 20.91 104 GLU A CA 1
ATOM 759 C C . GLU A 1 105 ? 27.149 26.171 19.137 1.00 20.45 104 GLU A C 1
ATOM 760 O O . GLU A 1 105 ? 27.304 25.673 20.235 1.00 21.08 104 GLU A O 1
ATOM 766 N N . ASP A 1 106 ? 26.290 27.147 18.933 1.00 21.54 105 ASP A N 1
ATOM 767 C CA . ASP A 1 106 ? 25.410 27.586 20.057 1.00 21.08 105 ASP A CA 1
ATOM 768 C C . ASP A 1 106 ? 24.243 26.634 20.238 1.00 21.00 105 ASP A C 1
ATOM 769 O O . ASP A 1 106 ? 23.922 26.328 21.386 1.00 22.67 105 ASP A O 1
ATOM 774 N N . ILE A 1 107 ? 23.671 26.099 19.136 1.00 19.51 106 ILE A N 1
ATOM 775 C CA . ILE A 1 107 ? 22.487 25.206 19.246 1.00 20.82 106 ILE A CA 1
ATOM 776 C C . ILE A 1 107 ? 22.499 24.222 18.092 1.00 22.44 106 ILE A C 1
ATOM 777 O O . ILE A 1 107 ? 22.889 24.616 16.960 1.00 25.94 106 ILE A O 1
ATOM 782 N N . LEU A 1 108 ? 22.106 22.992 18.407 1.00 21.80 107 LEU A N 1
ATOM 783 C CA . LEU A 1 108 ? 21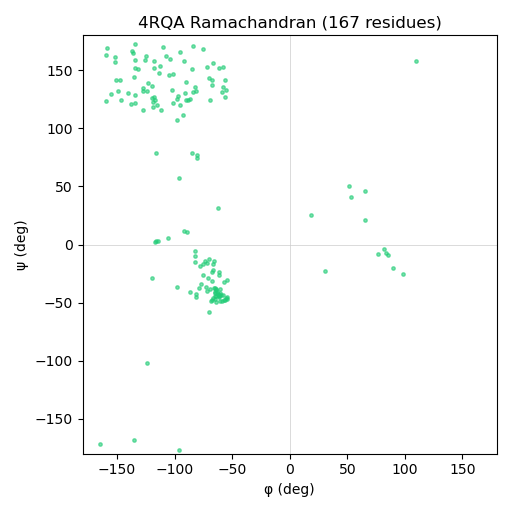.981 21.934 17.412 1.00 21.67 107 LEU A CA 1
ATOM 784 C C . LEU A 1 108 ? 20.500 21.580 17.358 1.00 24.11 107 LEU A C 1
ATOM 785 O O . LEU A 1 108 ? 19.901 21.170 18.357 1.00 22.83 107 LEU A O 1
ATOM 790 N N . GLU A 1 109 ? 19.954 21.750 16.176 1.00 23.47 108 GLU A N 1
ATOM 791 C CA . GLU A 1 109 ? 18.515 21.575 15.954 1.00 25.25 108 GLU A CA 1
ATOM 792 C C . GLU A 1 109 ? 18.321 20.524 14.844 1.00 24.42 108 GLU A C 1
ATOM 793 O O . GLU A 1 109 ? 18.481 19.278 15.088 1.00 25.05 108 GLU A O 1
ATOM 799 N N . THR A 1 110 ? 18.025 20.942 13.616 1.00 27.05 109 THR A N 1
ATOM 800 C CA . THR A 1 110 ? 17.860 19.959 12.588 1.00 28.75 109 THR A CA 1
ATOM 801 C C . THR A 1 110 ? 19.175 19.192 12.209 1.00 27.33 109 THR A C 1
ATOM 802 O O . THR A 1 110 ? 19.123 18.020 11.806 1.00 31.20 109 THR A O 1
ATOM 806 N N . GLY A 1 111 ? 20.332 19.870 12.322 1.00 29.01 110 GLY A N 1
ATOM 807 C CA . GLY A 1 111 ? 21.618 19.232 12.023 1.00 31.13 110 GLY A CA 1
ATOM 808 C C . GLY A 1 111 ? 21.961 19.285 10.537 1.00 31.57 110 GLY A C 1
ATOM 809 O O . GLY A 1 111 ? 23.002 18.843 10.154 1.00 30.95 110 GLY A O 1
ATOM 810 N N . THR A 1 112 ? 21.041 19.697 9.662 1.00 31.43 111 THR A N 1
ATOM 811 C CA . THR A 1 112 ? 21.228 19.486 8.230 1.00 33.31 111 THR A CA 1
ATOM 812 C C . THR A 1 112 ? 22.435 20.269 7.734 1.00 35.50 111 THR A C 1
ATOM 813 O O . THR A 1 112 ? 23.335 19.719 7.035 1.00 34.35 111 THR A O 1
ATOM 817 N N . THR A 1 113 ? 22.471 21.553 8.099 1.00 31.71 112 THR A N 1
ATOM 818 C CA . THR A 1 113 ? 23.563 22.429 7.669 1.00 34.88 112 THR A CA 1
ATOM 819 C C . THR A 1 113 ? 24.868 21.947 8.275 1.00 33.14 112 THR A C 1
ATOM 820 O O . THR A 1 113 ? 25.900 21.815 7.598 1.00 29.58 112 THR A O 1
ATOM 824 N N . LEU A 1 114 ? 24.828 21.666 9.553 1.00 29.31 113 LEU A N 1
ATOM 825 C CA . LEU A 1 114 ? 26.012 21.154 10.208 1.00 27.95 113 LEU A CA 1
ATOM 826 C C . LEU A 1 114 ? 26.564 19.857 9.601 1.00 28.11 113 LEU A C 1
ATOM 827 O O . LEU A 1 114 ? 27.790 19.690 9.436 1.00 28.81 113 LEU A O 1
ATOM 832 N N . LYS A 1 115 ? 25.703 18.889 9.276 1.00 32.58 114 LYS A N 1
ATOM 833 C CA . LYS A 1 115 ? 26.147 17.659 8.615 1.00 31.11 114 LYS A CA 1
ATOM 834 C C . LYS A 1 115 ? 26.929 17.931 7.328 1.00 34.50 114 LYS A C 1
ATOM 835 O O . LYS A 1 115 ? 28.047 17.366 7.105 1.00 36.93 114 LYS A O 1
ATOM 841 N N . SER A 1 116 ? 26.397 18.844 6.527 1.00 29.40 115 SER A N 1
ATOM 842 C CA . SER A 1 116 ? 27.055 19.227 5.247 1.00 31.38 115 SER A CA 1
ATOM 843 C C . SER A 1 116 ? 28.435 19.867 5.510 1.00 30.17 115 SER A C 1
ATOM 844 O O . SER A 1 116 ? 29.434 19.570 4.797 1.00 34.38 115 SER A O 1
ATOM 847 N N . ILE A 1 117 ? 28.493 20.710 6.546 1.00 29.94 116 ILE A N 1
ATOM 848 C CA . ILE A 1 117 ? 29.764 21.366 6.900 1.00 28.64 116 ILE A CA 1
ATOM 849 C C . ILE A 1 117 ? 30.762 20.290 7.359 1.00 29.82 116 ILE A C 1
ATOM 850 O O . ILE A 1 117 ? 31.919 20.293 6.973 1.00 27.20 116 ILE A O 1
ATOM 855 N N . THR A 1 118 ? 30.319 19.333 8.127 1.00 27.04 117 THR A N 1
ATOM 856 C CA . THR A 1 118 ? 31.251 18.295 8.567 1.00 28.86 117 THR A CA 1
ATOM 857 C C . THR A 1 118 ? 31.783 17.462 7.421 1.00 30.08 117 THR A C 1
ATOM 858 O O . THR A 1 118 ? 32.954 17.084 7.408 1.00 30.67 117 THR A O 1
ATOM 862 N N . GLU A 1 119 ? 30.937 17.179 6.434 1.00 33.46 118 GLU A N 1
ATOM 863 C CA . GLU A 1 119 ? 31.349 16.442 5.234 1.00 32.45 118 GLU A CA 1
ATOM 864 C C . GLU A 1 119 ? 32.427 17.239 4.502 1.00 30.38 118 GLU A C 1
ATOM 865 O O . GLU A 1 119 ? 33.502 16.704 4.079 1.00 30.24 118 GLU A O 1
ATOM 871 N N . LEU A 1 120 ? 32.210 18.528 4.365 1.00 31.63 119 LEU A N 1
ATOM 872 C CA . LEU A 1 120 ? 33.210 19.406 3.700 1.00 28.67 119 LEU A CA 1
ATOM 873 C C . LEU A 1 120 ? 34.531 19.409 4.426 1.00 30.30 119 LEU A C 1
ATOM 874 O O . LEU A 1 120 ? 35.609 19.210 3.807 1.00 28.80 119 LEU A O 1
ATOM 879 N N . LEU A 1 121 ? 34.473 19.593 5.737 1.00 27.17 120 LEU A N 1
ATOM 880 C CA . LEU A 1 121 ? 35.737 19.698 6.474 1.00 26.80 120 LEU A CA 1
ATOM 881 C C . LEU A 1 121 ? 36.444 18.357 6.488 1.00 28.90 120 LEU A C 1
ATOM 882 O O . LEU A 1 121 ? 37.700 18.301 6.420 1.00 29.64 120 LEU A O 1
ATOM 887 N N . GLN A 1 122 ? 35.701 17.267 6.617 1.00 27.21 121 GLN A N 1
ATOM 888 C CA . GLN A 1 122 ? 36.289 15.940 6.512 1.00 27.91 121 GLN A CA 1
ATOM 889 C C . GLN A 1 122 ? 37.051 15.631 5.172 1.00 30.99 121 GLN A C 1
ATOM 890 O O . GLN A 1 122 ? 38.095 14.958 5.136 1.00 35.65 121 GLN A O 1
ATOM 896 N N . SER A 1 123 ? 36.562 16.235 4.118 1.00 30.60 122 SER A N 1
ATOM 897 C CA . SER A 1 123 ? 37.211 16.096 2.854 1.00 35.27 122 SER A CA 1
ATOM 898 C C . SER A 1 123 ? 38.575 16.826 2.767 1.00 27.35 122 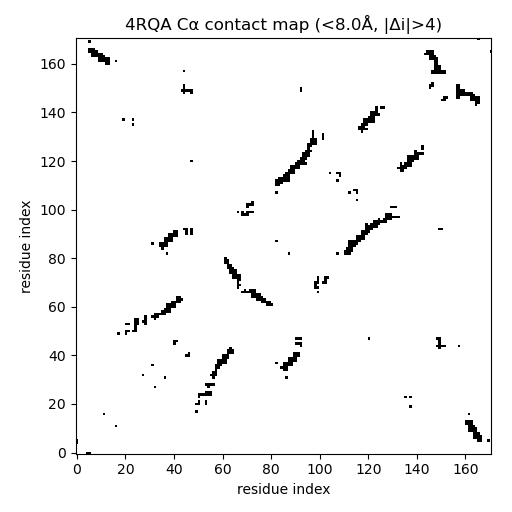SER A C 1
ATOM 899 O O . SER A 1 123 ? 39.297 16.638 1.803 1.00 32.62 122 SER A O 1
ATOM 902 N N . ARG A 1 124 ? 38.868 17.672 3.724 1.00 30.62 123 ARG A N 1
ATOM 903 C CA . ARG A 1 124 ? 40.068 18.444 3.761 1.00 29.26 123 ARG A CA 1
ATOM 904 C C . ARG A 1 124 ? 41.161 17.721 4.525 1.00 30.05 123 ARG A C 1
ATOM 905 O O . ARG A 1 124 ? 42.196 18.300 4.788 1.00 31.96 123 ARG A O 1
ATOM 913 N N . LYS A 1 125 ? 40.949 16.440 4.820 1.00 31.79 124 LYS A N 1
ATOM 914 C CA . LYS A 1 125 ? 41.983 15.587 5.375 1.00 33.91 124 LYS A CA 1
ATOM 915 C C . LYS A 1 125 ? 42.420 16.035 6.764 1.00 30.63 124 LYS A C 1
ATOM 916 O O . LYS A 1 125 ? 43.579 16.022 7.110 1.00 32.14 124 LYS A O 1
ATOM 922 N N . VAL A 1 126 ? 41.420 16.326 7.576 1.00 29.69 125 VAL A N 1
ATOM 923 C CA . VAL A 1 126 ? 41.630 16.567 9.007 1.00 27.85 125 VAL A CA 1
ATOM 924 C C . VAL A 1 126 ? 42.086 15.300 9.714 1.00 25.54 125 VAL A C 1
ATOM 925 O O . VAL A 1 126 ? 41.871 14.241 9.198 1.00 31.53 125 VAL A O 1
ATOM 929 N N . ASN A 1 127 ? 42.777 15.466 10.858 1.00 27.14 126 ASN A N 1
ATOM 930 C CA . ASN A 1 127 ? 43.140 14.346 11.740 1.00 28.09 126 ASN A CA 1
ATOM 931 C C . ASN A 1 127 ? 41.860 13.859 12.426 1.00 26.56 126 ASN A C 1
ATOM 932 O O . ASN A 1 127 ? 41.713 12.644 12.644 1.00 31.83 126 ASN A O 1
ATOM 937 N N . SER A 1 128 ? 40.989 14.796 12.836 1.00 24.00 127 SER A N 1
ATOM 938 C CA . SER A 1 128 ? 39.721 14.412 13.533 1.00 26.32 127 SER A CA 1
ATOM 939 C C . SER A 1 128 ? 38.771 15.595 13.390 1.00 25.61 127 SER A C 1
ATOM 940 O O . SER A 1 128 ? 39.198 16.702 13.049 1.00 23.62 127 SER A O 1
ATOM 943 N N . LEU A 1 129 ? 37.498 15.318 13.622 1.00 24.42 128 LEU A N 1
ATOM 944 C CA . LEU A 1 129 ? 36.471 16.331 13.609 1.00 23.28 128 LEU A CA 1
ATOM 945 C C . LEU A 1 129 ? 35.405 15.998 14.616 1.00 24.15 128 LEU A C 1
ATOM 946 O O . LEU A 1 129 ? 34.858 14.882 14.574 1.00 25.71 128 LEU A O 1
ATOM 951 N N . GLU A 1 130 ? 35.156 16.946 15.535 1.00 23.68 129 GLU A N 1
ATOM 952 C CA . GLU A 1 130 ? 34.074 16.765 16.548 1.00 22.73 129 GLU A CA 1
ATOM 953 C C . GLU A 1 130 ? 33.301 18.069 16.644 1.00 20.66 129 GLU A C 1
ATOM 954 O O . GLU A 1 130 ? 33.770 19.133 16.166 1.00 21.52 129 GLU A O 1
ATOM 960 N N . ILE A 1 131 ? 32.100 17.953 17.274 1.00 22.09 130 ILE A N 1
ATOM 961 C CA . ILE A 1 131 ? 31.189 19.101 17.471 1.00 21.30 130 ILE A CA 1
ATOM 962 C C . ILE A 1 131 ? 30.989 19.281 18.977 1.00 21.37 130 ILE A C 1
ATOM 963 O O . ILE A 1 131 ? 30.784 18.297 19.723 1.00 22.80 130 ILE A O 1
ATOM 968 N N . VAL A 1 132 ? 31.043 20.540 19.420 1.00 20.10 131 VAL A N 1
ATOM 969 C CA . VAL A 1 132 ? 30.636 20.891 20.745 1.00 20.64 131 VAL A CA 1
ATOM 970 C C . VAL A 1 132 ? 29.478 21.898 20.555 1.00 21.55 131 VAL A C 1
ATOM 971 O O . VAL A 1 132 ? 29.607 22.888 19.815 1.00 21.92 131 VAL A O 1
ATOM 975 N N . THR A 1 133 ? 28.338 21.578 21.197 1.00 20.61 132 THR A N 1
ATOM 976 C CA . THR A 1 133 ? 27.214 22.505 21.123 1.00 20.97 132 THR A CA 1
ATOM 977 C C . THR A 1 133 ? 26.799 22.903 22.524 1.00 19.04 132 THR A C 1
ATOM 978 O O . THR A 1 133 ? 26.701 22.037 23.409 1.00 22.33 132 THR A O 1
ATOM 982 N N . LEU A 1 134 ? 26.475 24.185 22.719 1.00 19.78 133 LEU A N 1
ATOM 983 C CA . LEU A 1 134 ? 26.026 24.613 24.043 1.00 21.00 133 LEU A CA 1
ATOM 984 C C . LEU A 1 134 ? 24.632 23.994 24.345 1.00 20.42 133 LEU A C 1
ATOM 985 O O . LEU A 1 134 ? 24.438 23.378 25.392 1.00 20.90 133 LEU A O 1
ATOM 990 N N . LEU A 1 135 ? 23.741 24.131 23.377 1.00 20.35 134 LEU A N 1
ATOM 991 C CA . LEU A 1 135 ? 22.352 23.646 23.510 1.00 19.28 134 LEU A CA 1
ATOM 992 C C . LEU A 1 135 ? 22.050 22.561 22.463 1.00 20.78 134 LEU A C 1
ATOM 993 O O . LEU A 1 135 ? 22.553 22.603 21.352 1.00 22.51 134 LEU A O 1
ATOM 998 N N . ASP A 1 136 ? 21.109 21.660 22.816 1.00 22.22 135 ASP A N 1
ATOM 999 C CA . ASP A 1 136 ? 20.729 20.622 21.917 1.00 21.44 135 ASP A CA 1
ATOM 1000 C C . ASP A 1 136 ? 19.207 20.457 22.032 1.00 24.56 135 ASP A C 1
ATOM 1001 O O . ASP A 1 136 ? 18.660 20.389 23.121 1.00 21.87 135 ASP A O 1
ATOM 1006 N N . LYS A 1 137 ? 18.572 20.441 20.902 1.00 21.63 136 LYS A N 1
ATOM 1007 C CA . LYS A 1 137 ? 17.121 20.072 20.754 1.00 23.75 136 LYS A CA 1
ATOM 1008 C C . LYS A 1 137 ? 17.018 18.805 19.894 1.00 24.84 136 LYS A C 1
ATOM 1009 O O . LYS A 1 137 ? 16.762 18.886 18.686 1.00 26.41 136 LYS A O 1
ATOM 1015 N N . PRO A 1 138 ? 17.288 17.636 20.504 1.00 26.30 137 PRO A N 1
ATOM 1016 C CA . PRO A 1 138 ? 17.376 16.405 19.693 1.00 24.88 137 PRO A CA 1
ATOM 1017 C C . PRO A 1 138 ? 16.105 16.004 18.942 1.00 28.13 137 PRO A C 1
ATOM 1018 O O . PRO A 1 138 ? 16.176 15.408 17.866 1.00 27.68 137 PRO A O 1
ATOM 1022 N N . ASN A 1 139 ? 14.977 16.479 19.447 1.00 26.35 138 ASN A N 1
ATOM 1023 C CA . ASN A 1 139 ? 13.719 16.153 18.795 1.00 25.70 138 ASN A CA 1
ATOM 1024 C C . ASN A 1 139 ? 13.596 16.768 17.406 1.00 27.07 138 ASN A C 1
ATOM 1025 O O . ASN A 1 139 ? 12.826 16.289 16.601 1.00 31.51 138 ASN A O 1
ATOM 1030 N N . ARG A 1 140 ? 14.376 17.831 17.158 1.00 26.95 139 ARG A N 1
ATOM 1031 C CA . ARG A 1 140 ? 14.371 18.516 15.886 1.00 25.16 139 ARG A CA 1
ATOM 1032 C C . ARG A 1 140 ? 15.225 17.861 14.809 1.00 28.24 139 ARG A C 1
ATOM 1033 O O . ARG A 1 140 ? 15.211 18.344 13.687 1.00 29.22 139 ARG A O 1
ATOM 1041 N N . ARG A 1 141 ? 16.048 16.867 15.172 1.00 25.85 140 ARG A N 1
ATOM 1042 C CA . ARG A 1 141 ? 17.025 16.332 14.223 1.00 28.87 140 ARG A CA 1
ATOM 1043 C C . ARG A 1 141 ? 16.373 15.800 12.951 1.00 32.60 140 ARG A C 1
ATOM 1044 O O . ARG A 1 141 ? 15.326 15.105 12.968 1.00 37.89 140 ARG A O 1
ATOM 1052 N N . LYS A 1 142 ? 16.992 16.161 11.843 1.00 30.76 141 LYS A N 1
ATOM 1053 C CA . LYS A 1 142 ? 16.627 15.666 10.523 1.00 36.56 141 LYS A CA 1
ATOM 1054 C C . LYS A 1 142 ? 17.804 14.910 9.858 1.00 40.81 141 LYS A C 1
ATOM 1055 O O . LYS A 1 142 ? 17.637 14.117 8.966 1.00 58.59 141 LYS A O 1
ATOM 1061 N N . ALA A 1 143 ? 19.019 15.287 10.193 1.00 36.72 142 ALA A N 1
ATOM 1062 C CA . ALA A 1 143 ? 20.217 14.678 9.620 1.00 37.71 142 ALA A CA 1
ATOM 1063 C C . ALA A 1 143 ? 20.819 13.755 10.646 1.00 42.43 142 ALA A C 1
ATOM 1064 O O . ALA A 1 143 ? 20.533 13.880 11.832 1.00 43.05 142 ALA A O 1
ATOM 1066 N N . ASP A 1 144 ? 21.644 12.832 10.170 1.00 39.78 143 ASP A N 1
ATOM 1067 C CA . ASP A 1 144 ? 22.264 11.809 11.020 1.00 50.94 143 ASP A CA 1
ATOM 1068 C C . ASP A 1 144 ? 23.515 12.423 11.626 1.00 46.32 143 ASP A C 1
ATOM 1069 O O . ASP A 1 144 ? 24.622 12.185 11.149 1.00 49.61 143 ASP A O 1
ATOM 1074 N N . ILE A 1 145 ? 23.335 13.243 12.660 1.00 37.00 144 ILE A N 1
ATOM 1075 C CA . ILE A 1 145 ? 24.461 13.921 13.305 1.00 36.55 144 ILE A CA 1
ATOM 1076 C C . ILE A 1 145 ? 24.205 14.168 14.801 1.00 34.86 144 ILE A C 1
ATOM 1077 O O . ILE A 1 145 ? 23.101 14.540 15.194 1.00 43.11 144 ILE A O 1
ATOM 1082 N N . GLU A 1 146 ? 25.192 13.819 15.620 1.00 34.24 145 GLU A N 1
ATOM 1083 C CA . GLU A 1 146 ? 25.124 14.082 17.020 1.00 38.31 145 GLU A CA 1
ATOM 1084 C C . GLU A 1 146 ? 26.443 14.644 17.498 1.00 29.02 145 GLU A C 1
ATOM 1085 O O . GLU A 1 146 ? 27.525 14.259 17.017 1.00 41.63 145 GLU A O 1
ATOM 1091 N N . ALA A 1 147 ? 26.341 15.562 18.432 1.00 27.13 146 ALA A N 1
ATOM 1092 C CA . ALA A 1 147 ? 27.533 16.175 18.998 1.00 24.59 146 ALA A CA 1
ATOM 1093 C C . ALA A 1 147 ? 28.175 15.334 20.104 1.00 24.47 146 ALA A C 1
ATOM 1094 O O . ALA A 1 147 ? 27.484 14.849 21.036 1.00 28.54 146 ALA A O 1
ATOM 1096 N N . LYS A 1 148 ? 29.508 15.220 20.040 1.00 25.17 147 LYS A N 1
ATOM 1097 C CA . LYS A 1 148 ? 30.214 14.499 21.058 1.00 26.29 147 LYS A CA 1
ATOM 1098 C C . LYS A 1 148 ? 30.046 15.221 22.396 1.00 23.71 147 LYS A C 1
ATOM 1099 O O . LYS A 1 148 ? 29.987 14.529 23.443 1.00 26.83 147 LYS A O 1
ATOM 1105 N N . TYR A 1 149 ? 30.085 16.564 22.356 1.00 21.47 148 TYR A N 1
ATOM 1106 C CA . TYR A 1 149 ? 30.050 17.387 23.562 1.00 23.55 148 TYR A CA 1
ATOM 1107 C C . TYR A 1 149 ? 28.785 18.260 23.523 1.00 21.97 148 TYR A C 1
ATOM 1108 O O . TYR A 1 149 ? 28.582 19.022 22.592 1.00 22.10 148 TYR A O 1
ATOM 1117 N N . VAL A 1 150 ? 28.000 18.185 24.590 1.00 23.66 149 VAL A N 1
ATOM 1118 C CA . VAL A 1 150 ? 26.730 18.907 24.675 1.00 24.19 149 VAL A CA 1
ATOM 1119 C C . VAL A 1 150 ? 26.668 19.570 26.044 1.00 22.89 149 VAL A C 1
ATOM 1120 O O . VAL A 1 150 ? 26.832 18.918 27.127 1.00 26.28 149 VAL A O 1
ATOM 1124 N N . GLY A 1 151 ? 26.385 20.863 25.999 1.00 23.22 150 GLY A N 1
ATOM 1125 C CA . GLY A 1 151 ? 26.197 21.603 27.253 1.00 21.80 150 GLY A CA 1
ATOM 1126 C C . GLY A 1 151 ? 24.907 21.231 28.010 1.00 23.72 150 GLY A C 1
ATOM 1127 O O . GLY A 1 151 ? 24.968 20.827 29.195 1.00 27.40 150 GLY A O 1
ATOM 1128 N N . LYS A 1 152 ? 23.803 21.415 27.302 1.00 21.66 151 LYS A N 1
ATOM 1129 C CA . LYS A 1 152 ? 22.488 21.164 27.892 1.00 24.60 151 LYS A CA 1
ATOM 1130 C C . LYS A 1 152 ? 21.438 20.846 26.838 1.00 24.42 151 LYS A C 1
ATOM 1131 O O . LYS A 1 152 ? 21.287 21.569 25.845 1.00 23.19 151 LYS A O 1
ATOM 1137 N N . LYS A 1 153 ? 20.701 19.748 27.051 1.00 22.90 152 LYS A N 1
ATOM 1138 C CA . LYS A 1 153 ? 19.528 19.414 26.198 1.00 22.75 152 LYS A CA 1
ATOM 1139 C C . LYS A 1 153 ? 18.399 20.285 26.792 1.00 24.55 152 LYS A C 1
ATOM 1140 O O . LYS A 1 153 ? 18.152 20.290 28.032 1.00 24.25 152 LYS A O 1
ATOM 1146 N N . ILE A 1 154 ? 17.695 20.967 25.913 1.00 22.51 153 ILE A N 1
ATOM 1147 C CA . ILE A 1 154 ? 16.666 21.903 26.351 1.00 23.51 153 ILE A CA 1
ATOM 1148 C C . ILE A 1 154 ? 15.317 21.587 25.704 1.00 23.23 153 ILE A C 1
ATOM 1149 O O . ILE A 1 154 ? 15.223 20.949 24.639 1.00 22.41 153 ILE A O 1
ATOM 1154 N N . PRO A 1 155 ? 14.267 22.133 26.323 1.00 22.48 154 PRO A N 1
ATOM 1155 C CA . PRO A 1 155 ? 12.947 21.958 25.668 1.00 24.21 154 PRO A CA 1
ATOM 1156 C C . PRO A 1 155 ? 12.887 22.603 24.275 1.00 24.42 154 PRO A C 1
ATOM 1157 O O . PRO A 1 155 ? 13.633 23.567 24.010 1.00 24.24 154 PRO A O 1
ATOM 1161 N N . ASP A 1 156 ? 12.038 22.051 23.399 1.00 26.42 155 ASP A N 1
ATOM 1162 C CA . ASP A 1 156 ? 11.846 22.638 22.085 1.00 27.62 155 ASP A CA 1
ATOM 1163 C C . ASP A 1 156 ? 10.881 23.802 22.190 1.00 28.46 155 ASP A C 1
ATOM 1164 O O . ASP A 1 156 ? 9.666 23.669 21.898 1.00 30.85 155 ASP A O 1
ATOM 1169 N N . GLU A 1 157 ? 11.409 24.894 22.733 1.00 29.37 156 GLU A N 1
ATOM 1170 C CA . GLU A 1 157 ? 10.723 26.202 22.797 1.00 31.41 156 GLU A CA 1
ATOM 1171 C C . GLU A 1 157 ? 11.693 27.232 22.310 1.00 27.66 156 GLU A C 1
ATOM 1172 O O . GLU A 1 157 ? 12.897 27.075 22.438 1.00 30.91 156 GLU A O 1
ATOM 1178 N N . PHE A 1 158 ? 11.182 28.299 21.730 1.00 33.61 157 PHE A N 1
ATOM 1179 C CA . PHE A 1 158 ? 12.096 29.319 21.181 1.00 30.17 157 PHE A CA 1
ATOM 1180 C C . PHE A 1 158 ? 12.833 30.057 22.312 1.00 28.57 157 PHE A C 1
ATOM 1181 O O . PHE A 1 158 ? 12.229 30.669 23.212 1.00 30.06 157 PHE A O 1
ATOM 1189 N N . VAL A 1 159 ? 14.157 30.022 22.219 1.00 24.97 158 VAL A N 1
ATOM 1190 C CA . VAL A 1 159 ? 14.960 30.734 23.176 1.00 23.97 158 VAL A CA 1
ATOM 1191 C C . VAL A 1 159 ? 15.794 31.801 22.541 1.00 21.69 158 VAL A C 1
ATOM 1192 O O . VAL A 1 159 ? 16.108 31.730 21.338 1.00 23.75 158 VAL A O 1
ATOM 1196 N N . VAL A 1 160 ? 16.192 32.772 23.355 1.00 20.80 159 VAL A N 1
ATOM 1197 C CA . VAL A 1 160 ? 17.085 33.816 22.916 1.00 19.87 159 VAL A CA 1
ATOM 1198 C C . VAL A 1 160 ? 18.144 34.075 23.992 1.00 23.02 159 VAL A C 1
ATOM 1199 O O . VAL A 1 160 ? 18.024 33.624 25.130 1.00 21.12 159 VAL A O 1
ATOM 1203 N N . GLY A 1 161 ? 19.165 34.806 23.597 1.00 20.74 160 GLY A N 1
ATOM 1204 C CA . GLY A 1 161 ? 20.265 35.215 24.464 1.00 22.01 160 GLY A CA 1
ATOM 1205 C C . GLY A 1 161 ? 21.550 34.486 24.106 1.00 21.50 160 GLY A C 1
ATOM 1206 O O . GLY A 1 161 ? 21.560 33.444 23.449 1.00 20.83 160 GLY A O 1
ATOM 1207 N N . TYR A 1 162 ? 22.670 35.124 24.515 1.00 19.97 161 TYR A N 1
ATOM 1208 C CA . TYR A 1 162 ? 23.976 34.463 24.397 1.00 19.35 161 TYR A CA 1
ATOM 1209 C C . TYR A 1 162 ? 24.255 33.912 22.991 1.00 23.25 161 TYR A C 1
ATOM 1210 O O . TYR A 1 162 ? 24.614 32.764 22.795 1.00 22.95 161 TYR A O 1
ATOM 1219 N N . GLY A 1 163 ? 24.052 34.801 22.010 1.00 20.73 162 GLY A N 1
ATOM 1220 C CA . GLY A 1 163 ? 24.205 34.485 20.599 1.00 19.98 162 GLY A CA 1
ATOM 1221 C C . GLY A 1 163 ? 22.923 34.162 19.822 1.00 20.29 162 GLY A C 1
ATOM 1222 O O . GLY A 1 163 ? 22.910 34.246 18.575 1.00 22.28 162 GLY A O 1
ATOM 1223 N N . LEU A 1 164 ? 21.904 33.687 20.538 1.00 21.91 163 LEU A N 1
ATOM 1224 C CA . LEU A 1 164 ? 20.615 33.303 19.951 1.00 20.04 163 LEU A CA 1
ATOM 1225 C C . LEU A 1 164 ? 19.691 34.523 19.850 1.00 20.38 163 LEU A C 1
ATOM 1226 O O . LEU A 1 164 ? 19.553 35.282 20.807 1.00 20.89 163 LEU A O 1
ATOM 1231 N N . ASP A 1 165 ? 19.211 34.773 18.661 1.00 21.21 164 ASP A N 1
ATOM 1232 C CA . ASP A 1 165 ? 18.459 35.993 18.371 1.00 20.35 164 ASP A CA 1
ATOM 1233 C C . ASP A 1 165 ? 16.939 35.775 18.161 1.00 20.26 164 ASP A C 1
ATOM 1234 O O . ASP A 1 165 ? 16.475 34.667 17.887 1.00 23.73 164 ASP A O 1
ATOM 1239 N N . TYR A 1 166 ? 16.253 36.923 18.273 1.00 20.49 165 TYR A N 1
ATOM 1240 C CA . TYR A 1 166 ? 14.908 37.095 17.652 1.00 20.94 165 TYR A CA 1
ATOM 1241 C C . TYR A 1 166 ? 14.933 38.321 16.833 1.00 19.84 165 TYR A C 1
ATOM 1242 O O . TYR A 1 166 ? 15.191 39.415 17.380 1.00 22.60 165 TYR A O 1
ATOM 1251 N N . ARG A 1 167 ? 14.765 38.126 15.516 1.00 22.03 166 ARG A N 1
ATOM 1252 C CA . ARG A 1 167 ? 14.796 39.231 14.590 1.00 27.85 166 ARG A CA 1
ATOM 1253 C C . ARG A 1 167 ? 16.120 40.069 14.772 1.00 22.32 166 ARG A C 1
ATOM 1254 O O . ARG A 1 167 ? 16.114 41.292 14.790 1.00 23.02 166 ARG A O 1
ATOM 1262 N N . GLU A 1 168 ? 17.233 39.327 14.964 1.00 21.78 167 GLU A N 1
ATOM 1263 C CA . GLU A 1 168 ? 18.593 39.913 15.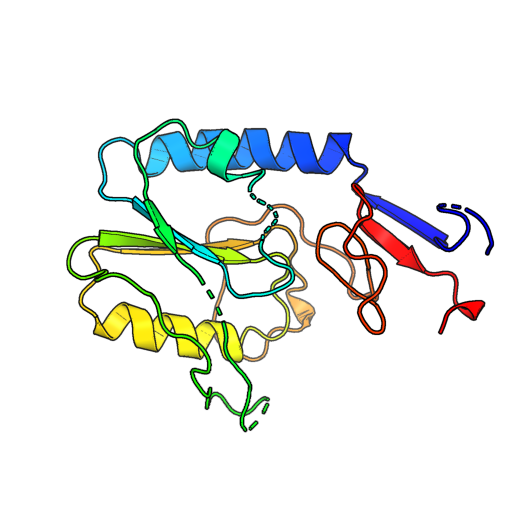145 1.00 20.11 167 GLU A CA 1
ATOM 1264 C C . GLU A 1 168 ? 18.913 40.518 16.489 1.00 20.87 167 GLU A C 1
ATOM 1265 O O . GLU A 1 168 ? 20.020 40.901 16.732 1.00 20.66 167 GLU A O 1
ATOM 1271 N N . LEU A 1 169 ? 17.909 40.635 17.354 1.00 19.49 168 LEU A N 1
ATOM 1272 C CA . LEU A 1 169 ? 18.035 41.196 18.689 1.00 18.36 168 LEU A CA 1
ATOM 1273 C C . LEU A 1 169 ? 18.256 40.045 19.695 1.00 19.37 168 LEU A C 1
ATOM 1274 O O . LEU A 1 169 ? 18.085 38.869 19.412 1.00 19.99 168 LEU A O 1
ATOM 1279 N N . TYR A 1 170 ? 18.691 40.457 20.903 1.00 19.56 169 TYR A N 1
ATOM 1280 C CA . TYR A 1 170 ? 18.840 39.589 22.108 1.00 18.81 169 TYR A CA 1
ATOM 1281 C C . TYR A 1 170 ? 20.106 38.779 22.171 1.00 20.82 169 TYR A C 1
ATOM 1282 O O . TYR A 1 170 ? 20.345 38.083 23.153 1.00 21.64 169 TYR 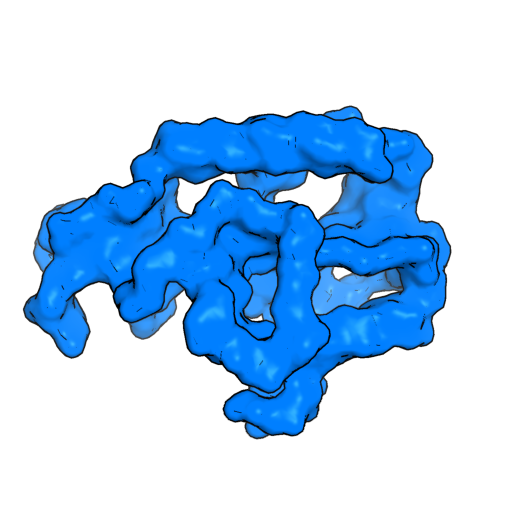A O 1
ATOM 1291 N N . ARG A 1 171 ? 20.934 38.840 21.142 1.00 19.53 170 ARG A N 1
ATOM 1292 C CA . ARG A 1 171 ? 22.192 38.028 21.204 1.00 21.14 170 ARG A CA 1
ATOM 1293 C C . ARG A 1 171 ? 23.187 38.486 22.288 1.00 18.26 170 ARG A C 1
ATOM 1294 O O . ARG A 1 171 ? 24.029 37.662 22.715 1.00 23.73 170 ARG A O 1
ATOM 1302 N N . ASN A 1 172 ? 22.972 39.719 22.765 1.00 21.10 171 ASN A N 1
ATOM 1303 C CA . ASN A 1 172 ? 23.787 40.366 23.818 1.00 24.24 171 ASN A CA 1
ATOM 1304 C C . ASN A 1 172 ? 23.431 39.989 25.231 1.00 23.34 171 ASN A C 1
ATOM 1305 O O . ASN A 1 172 ? 24.205 40.267 26.196 1.00 26.56 171 ASN A O 1
ATOM 1310 N N . LEU A 1 173 ? 22.353 39.216 25.422 1.00 22.41 172 LEU A N 1
ATOM 1311 C CA . LEU A 1 173 ? 22.083 38.836 26.836 1.00 22.52 172 LEU A CA 1
ATOM 1312 C C . LEU A 1 173 ? 23.177 37.852 27.278 1.00 21.90 172 LEU A C 1
ATOM 1313 O O . LEU A 1 173 ? 23.532 36.942 26.497 1.00 22.81 172 LEU A O 1
ATOM 1318 N N . PRO A 1 174 ? 23.610 37.943 28.550 1.00 22.53 173 PRO A N 1
ATOM 1319 C CA . PRO A 1 174 ? 24.586 36.954 29.037 1.00 23.48 173 PRO A CA 1
ATOM 1320 C C . PRO A 1 174 ? 23.958 35.694 29.649 1.00 21.58 173 PRO A C 1
ATOM 1321 O O . PRO A 1 174 ? 24.613 34.871 30.224 1.00 25.49 173 PRO A O 1
ATOM 1325 N N . TYR A 1 175 ? 22.640 35.564 29.464 1.00 23.10 174 TYR A N 1
ATOM 1326 C CA . TYR A 1 175 ? 21.848 34.432 29.877 1.00 23.52 174 TYR A CA 1
ATOM 1327 C C . TYR A 1 175 ? 20.915 34.034 28.718 1.00 20.23 174 TYR A C 1
ATOM 1328 O O . TYR A 1 175 ? 20.785 34.801 27.739 1.00 21.21 174 TYR A O 1
ATOM 1337 N N . ILE A 1 176 ? 20.238 32.916 28.884 1.00 21.12 175 ILE A N 1
ATOM 1338 C CA . ILE A 1 176 ? 19.396 32.359 27.838 1.00 21.24 175 ILE A CA 1
ATOM 1339 C C . ILE A 1 176 ? 17.999 32.085 28.391 1.00 23.68 175 ILE A C 1
ATOM 1340 O O . ILE A 1 176 ? 17.859 31.540 29.478 1.00 23.97 175 ILE A O 1
ATOM 1345 N N . GLY A 1 177 ? 16.987 32.520 27.675 1.00 21.96 176 GLY A N 1
ATOM 1346 C CA . GLY A 1 177 ? 15.627 32.199 28.147 1.00 23.65 176 GLY A CA 1
ATOM 1347 C C . GLY A 1 177 ? 14.582 32.435 27.068 1.00 22.86 176 GLY A C 1
ATOM 1348 O O . GLY A 1 177 ? 14.877 32.589 25.888 1.00 22.52 176 GLY A O 1
ATOM 1349 N N . THR A 1 178 ? 13.332 32.315 27.518 1.00 25.51 177 THR A N 1
ATOM 1350 C CA . THR A 1 178 ? 12.180 32.378 26.587 1.00 25.92 177 THR A CA 1
ATOM 1351 C C . THR A 1 178 ? 11.579 33.725 26.674 1.00 24.36 177 THR A C 1
ATOM 1352 O O . THR A 1 178 ? 11.605 34.385 27.731 1.00 26.84 177 THR A O 1
ATOM 1356 N N . LEU A 1 179 ? 11.071 34.177 25.542 1.00 26.35 178 LEU A N 1
ATOM 1357 C CA . LEU A 1 179 ? 10.414 35.490 25.539 1.00 30.24 178 LEU A CA 1
ATOM 1358 C C . LEU A 1 179 ? 8.938 35.402 25.975 1.00 35.92 178 LEU A C 1
ATOM 1359 O O . LEU A 1 179 ? 8.243 34.415 25.726 1.00 37.04 178 LEU A O 1
ATOM 1364 N N . LYS A 1 180 ? 8.457 36.481 26.562 1.00 40.33 179 LYS A N 1
ATOM 1365 C CA . LYS A 1 180 ? 7.005 36.660 26.714 1.00 46.90 179 LYS A CA 1
ATOM 1366 C C . LYS A 1 180 ? 6.427 36.611 25.207 1.00 76.03 179 LYS A C 1
ATOM 1367 O O . LYS A 1 180 ? 6.730 37.422 24.125 1.00 188.39 179 LYS A O 1
ATOM 1373 N N . PRO A 1 181 ? 5.084 36.143 25.255 1.00 61.62 180 PRO A N 1
ATOM 1374 C CA . PRO A 1 181 ? 4.457 35.825 23.965 1.00 56.97 180 PRO A CA 1
ATOM 1375 C C . PRO A 1 181 ? 4.021 37.111 23.263 1.00 86.87 180 PRO A C 1
ATOM 1376 O O . PRO A 1 181 ? 3.917 37.130 22.018 1.00 103.23 180 PRO A O 1
ATOM 1380 N N . GLU A 1 182 ? 3.921 38.190 24.096 1.00 94.70 181 GLU A N 1
ATOM 1381 C CA . GLU A 1 182 ? 3.610 39.500 23.542 1.00 99.08 181 GLU A CA 1
ATOM 1382 C C . GLU A 1 182 ? 4.791 40.070 22.770 1.00 116.77 181 GLU A C 1
ATOM 1383 O O . GLU A 1 182 ? 4.627 41.037 22.030 1.00 134.27 181 GLU A O 1
ATOM 1389 N N . VAL A 1 183 ? 5.986 39.526 22.961 1.00 93.34 182 VAL A N 1
ATOM 1390 C CA . VAL A 1 183 ? 7.105 39.980 22.171 1.00 73.52 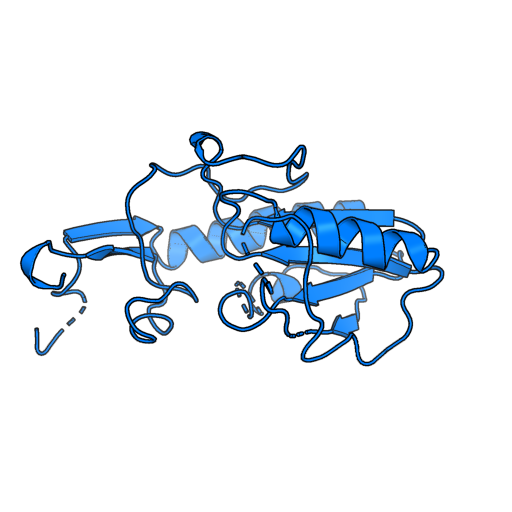182 VAL A CA 1
ATOM 1391 C C . VAL A 1 183 ? 6.978 39.457 20.721 1.00 59.87 182 VAL A C 1
ATOM 1392 O O . VAL A 1 183 ? 7.367 40.167 19.815 1.00 80.58 182 VAL A O 1
ATOM 1396 N N . TYR A 1 184 ? 6.475 38.214 20.514 1.00 63.32 183 TYR A N 1
ATOM 1397 C CA . TYR A 1 184 ? 6.257 37.646 19.152 1.00 55.81 183 TYR A CA 1
ATOM 1398 C C . TYR A 1 184 ? 4.815 37.163 18.871 1.00 76.26 183 TYR A C 1
ATOM 1399 O O . TYR A 1 184 ? 4.572 36.113 18.266 1.00 100.41 183 TYR A O 1
#

Nearest PDB structures (foldseek):
  4rqa-assembly1_A  TM=1.006E+00  e=4.258E-35  Staphylococcus aureus subsp. aureus USA300_TCH1516
  6d9r-assembly1_B  TM=9.517E-01  e=1.919E-25  Bacillus anthracis
  5knp-assembly2_B  TM=9.505E-01  e=1.250E-20  Mycobacterium tuberculosis H37Rv
  5kns-assembly1_B  TM=9.583E-01  e=6.039E-20  Escherichia coli
  4rht-assembly2_B  TM=9.406E-01  e=9.227E-20  Mycobacterium tuberculosis H37Rv

Foldseek 3Di:
DVPVVQFPDFPWDLVLLLVLLQVVLVVLLVVQAPFAEEEEEEDDLQVSCSNPVSNPHDYHYWYYWDVCVPLDIHPPDDTPDQQAAHAYEYGEAEDAQCSPVVSVVVVNVVSHHPYYFYAYAEYAPVRYDDPDDGPHYNYYDHPAQKAERSRDDVPPRPPHSTMGHGDPVVD

B-factor: mean 33.01, std 18.37, range [9.11, 188.39]

Solvent-accessible surface area: 9084 Å² total

Sequence (171 aa):
NSVHNDLKEVLLTEEDIQNICKELGAQLTKDYQGKPLVCVGILKGSAFSSDLIKRIDTHLSIDFDVSSYSTGEVQIIIKDLGSSIENKDVLIIEDILETGTTLKSITELLQSRKVNSLEIVTLLDKPNRRKADIEAKYVGKKIPDEFVVGYGLDYRELYRNLPYIGTLKPEVY

Secondary structure (DSSP, 8-state):
----TTEEEEEE-HHHHHHHHHHHHHHHHHHHTTS-EEEEE-TTTT---TTGGG--S-EEEE--EEE---S-EEESS--SS--TT-EEEEEEEEESS-HHHHHHHHHHHTTT-SEEEEEEEEE-GGG--SS---SEEEEE--SS-EEBTTB-BTTB-TT-SSEEEEPGGG-

Radius of gyration: 16.25 Å; Cα contacts (8 Å, |Δi|>4): 348; chains: 1; bounding box: 46×38×37 Å

CATH classification: 3.40.50.2020